Protein AF-W8AKX5-F1 (afdb_monomer_lite)

Radius of gyration: 16.99 Å; chains: 1; bounding box: 32×43×48 Å

Secondary structure (DSSP, 8-state):
-HHHHHHHHHHHHTS-TTSHHHHHHHHHHHHHHHHHTT--HHHHHHHHHHHTTT-HHHHHHHHHHHHHHHHHHTT---SSSS---TTHHHHHHTTS-HHHHHSGGGHHHHHHHHHHHHHHHIIIII-GGGHHHHHTTGGGGG---HHHHHHHHHHHHHHHHHHHTSPPPS---S------

pLDDT: mean 82.58, std 12.38, range [39.91, 95.94]

Foldseek 3Di:
DVVVLVVVLCVQPPDPCLPFVSLQVVLVVVVVVCLVVLNDVVVLLVQLVSQCPSDLSSVQSSQLNLVVLLCVLLVNDDPTSGQDAPLCVVVSLVSHDLVCLQDLLCVVVVVSVVSSVVVNCCCLPPDPVCVVSVVSPCVRNSDDDPVSVVVVVVSVVVSVVSNVPHDDRPDPPPDPRDND

Sequence (180 aa):
MEWRVQLLQKTFNYTDTLSPMHLHLATKRLWTCLKKKDSDVFNILELCNQMVIISETARAISICLMWTILAEITETSSEMYCFRQFTKLLDMLNNIESETLQEEENTKIVYILVRVLSYLINVTLCDTQNEDIIKAGYRMYFKYTPAFLKKVLEWCENFKKTIDSCPKPKQIQADWGLRM

Organism: Ceratitis capitata (NCBI:txid7213)

Structure (mmCIF, N/CA/C/O backbone):
data_AF-W8AKX5-F1
#
_entry.id   AF-W8AKX5-F1
#
loop_
_atom_site.group_PDB
_atom_site.id
_atom_site.type_symbol
_atom_site.label_atom_id
_atom_site.label_alt_id
_atom_site.label_comp_id
_atom_site.label_asym_id
_atom_site.label_entity_id
_atom_site.label_seq_id
_atom_site.pdbx_PDB_ins_code
_atom_site.Cartn_x
_atom_site.Cartn_y
_atom_site.Cartn_z
_atom_site.occupancy
_atom_site.B_iso_or_equiv
_atom_site.auth_seq_id
_atom_site.auth_comp_id
_atom_site.auth_asym_id
_atom_site.auth_atom_id
_atom_site.pdbx_PDB_model_num
ATOM 1 N N . MET A 1 1 ? 16.179 -22.749 1.380 1.00 59.50 1 MET A N 1
ATOM 2 C CA . MET A 1 1 ? 15.376 -21.534 1.106 1.00 59.50 1 MET A CA 1
ATOM 3 C C . MET A 1 1 ? 15.634 -20.960 -0.285 1.00 59.50 1 MET A C 1
ATOM 5 O O . MET A 1 1 ? 14.684 -20.527 -0.919 1.00 59.50 1 MET A O 1
ATOM 9 N N . GLU A 1 2 ? 16.867 -21.021 -0.787 1.00 72.00 2 GLU A N 1
ATOM 10 C CA . GLU A 1 2 ? 17.310 -20.375 -2.034 1.00 72.00 2 GLU A CA 1
ATOM 11 C C . GLU A 1 2 ? 16.530 -20.769 -3.304 1.00 72.00 2 GLU A C 1
ATOM 13 O O . GLU A 1 2 ? 16.112 -19.900 -4.064 1.00 72.00 2 GLU A O 1
ATOM 18 N N . TRP A 1 3 ? 16.214 -22.056 -3.495 1.00 80.06 3 TRP A N 1
ATOM 19 C CA . TRP A 1 3 ? 15.488 -22.515 -4.690 1.00 80.06 3 TRP A CA 1
ATOM 20 C C . TRP A 1 3 ? 14.056 -21.966 -4.796 1.00 80.06 3 TRP A C 1
ATOM 22 O O . TRP A 1 3 ? 13.554 -21.782 -5.901 1.00 80.06 3 TRP A O 1
ATOM 32 N N . ARG A 1 4 ? 13.387 -21.685 -3.665 1.00 76.19 4 ARG A N 1
ATOM 33 C CA . ARG A 1 4 ? 12.022 -21.125 -3.657 1.00 76.19 4 ARG A CA 1
ATOM 34 C C . ARG A 1 4 ? 12.027 -19.680 -4.138 1.00 76.19 4 ARG A C 1
ATOM 36 O O . ARG A 1 4 ? 11.180 -19.303 -4.940 1.00 76.19 4 ARG A O 1
ATOM 43 N N . VAL A 1 5 ? 13.007 -18.903 -3.676 1.00 72.62 5 VAL A N 1
ATOM 44 C CA . VAL A 1 5 ? 13.216 -17.520 -4.115 1.00 72.62 5 VAL A CA 1
ATOM 45 C C . VAL A 1 5 ? 13.567 -17.504 -5.599 1.00 72.62 5 VAL A C 1
ATOM 47 O O . VAL A 1 5 ? 12.892 -16.826 -6.361 1.00 72.62 5 VAL A O 1
ATOM 50 N N . GLN A 1 6 ? 14.522 -18.329 -6.037 1.00 76.94 6 GLN A N 1
ATOM 51 C CA . GLN A 1 6 ? 14.893 -18.431 -7.453 1.00 76.94 6 GLN A CA 1
ATOM 52 C C . GLN A 1 6 ? 13.719 -18.863 -8.345 1.00 76.94 6 GLN A C 1
ATOM 54 O O . GLN A 1 6 ? 13.554 -18.338 -9.446 1.00 76.94 6 GLN A O 1
ATOM 59 N N . LEU A 1 7 ? 12.878 -19.794 -7.882 1.00 77.94 7 LEU A N 1
ATOM 60 C CA . LEU A 1 7 ? 11.673 -20.205 -8.602 1.00 77.94 7 LEU A CA 1
ATOM 61 C C . LEU A 1 7 ? 10.685 -19.040 -8.744 1.00 77.94 7 LEU A C 1
ATOM 63 O O . LEU A 1 7 ? 10.181 -18.813 -9.842 1.00 77.94 7 LEU A O 1
ATOM 67 N N . LEU A 1 8 ? 10.432 -18.286 -7.670 1.00 73.94 8 LEU A N 1
ATOM 68 C CA . LEU A 1 8 ? 9.554 -17.112 -7.705 1.00 73.94 8 LEU A CA 1
ATOM 69 C C . LEU A 1 8 ? 10.113 -16.014 -8.612 1.00 73.94 8 LEU A C 1
ATOM 71 O O . LEU A 1 8 ? 9.378 -15.498 -9.446 1.00 73.94 8 LEU A O 1
ATOM 75 N N . GLN A 1 9 ? 11.408 -15.711 -8.509 1.00 75.19 9 GLN A N 1
ATOM 76 C CA . GLN A 1 9 ? 12.090 -14.754 -9.383 1.00 75.19 9 GLN A CA 1
ATOM 77 C C . GLN A 1 9 ? 11.918 -15.125 -10.851 1.00 75.19 9 GLN A C 1
ATOM 79 O O . GLN A 1 9 ? 11.451 -14.313 -11.644 1.00 75.19 9 GLN A O 1
ATOM 84 N N . LYS A 1 10 ? 12.219 -16.380 -11.210 1.00 78.44 10 LYS A N 1
ATOM 85 C CA . LYS A 1 10 ? 12.006 -16.865 -12.577 1.00 78.44 10 LYS A CA 1
ATOM 86 C C . LYS A 1 10 ? 10.537 -16.764 -12.979 1.00 78.44 10 LYS A C 1
ATOM 88 O O . LYS A 1 10 ? 10.262 -16.298 -14.074 1.00 78.44 10 LYS A O 1
ATOM 93 N N . THR A 1 11 ? 9.613 -17.123 -12.084 1.00 79.56 11 THR A N 1
ATOM 94 C CA . THR A 1 11 ? 8.160 -17.057 -12.325 1.00 79.56 11 THR A CA 1
ATOM 95 C C . THR A 1 11 ? 7.699 -15.643 -12.682 1.00 79.56 11 THR A C 1
ATOM 97 O O . THR A 1 11 ? 7.012 -15.457 -13.682 1.00 79.56 11 THR A O 1
ATOM 100 N N . PHE A 1 12 ? 8.104 -14.644 -11.897 1.00 75.12 12 PHE A N 1
ATOM 101 C CA . PHE A 1 12 ? 7.723 -13.248 -12.112 1.00 75.12 12 PHE A CA 1
ATOM 102 C C . PHE A 1 12 ? 8.434 -12.590 -13.302 1.00 75.12 12 PHE A C 1
ATOM 104 O O . PHE A 1 12 ? 7.893 -11.647 -13.874 1.00 75.12 12 PHE A O 1
ATOM 111 N N . ASN A 1 13 ? 9.594 -13.111 -13.708 1.00 73.81 13 ASN A N 1
ATOM 112 C CA . ASN A 1 13 ? 10.350 -12.613 -14.858 1.00 73.81 13 ASN A CA 1
ATOM 113 C C . ASN A 1 13 ? 9.965 -13.286 -16.193 1.00 73.81 13 ASN A C 1
ATOM 115 O O . ASN A 1 13 ? 10.505 -12.904 -17.228 1.00 73.81 13 ASN A O 1
ATOM 119 N N . TYR A 1 14 ? 9.053 -14.271 -16.217 1.00 68.19 14 TYR A N 1
ATOM 120 C CA . TYR A 1 14 ? 8.624 -14.918 -17.476 1.00 68.19 14 TYR A CA 1
ATOM 121 C C . TYR A 1 14 ? 7.796 -14.012 -18.391 1.00 68.19 14 TYR A C 1
ATOM 123 O O . TYR A 1 14 ? 7.627 -14.324 -19.569 1.00 68.19 14 TYR A O 1
ATOM 131 N N . THR A 1 15 ? 7.252 -12.917 -17.870 1.00 61.62 15 THR A N 1
ATOM 132 C CA . THR A 1 15 ? 6.369 -12.018 -18.615 1.00 61.62 15 THR A CA 1
ATOM 133 C C . THR A 1 15 ? 6.662 -10.577 -18.246 1.00 61.62 15 THR A C 1
ATOM 135 O O . THR A 1 15 ? 6.800 -10.269 -17.066 1.00 61.62 15 THR A O 1
ATOM 138 N N . ASP A 1 16 ? 6.690 -9.693 -19.245 1.00 64.31 16 ASP A N 1
ATOM 139 C CA . ASP A 1 16 ? 6.721 -8.247 -19.025 1.00 64.31 16 ASP A CA 1
ATOM 140 C C . ASP A 1 16 ? 5.356 -7.778 -18.487 1.00 64.31 16 ASP A C 1
ATOM 142 O O . ASP A 1 16 ? 4.391 -7.467 -19.200 1.00 64.31 16 ASP A O 1
ATOM 146 N N . THR A 1 17 ? 5.242 -7.856 -17.168 1.00 64.44 17 THR A N 1
ATOM 147 C CA . THR A 1 17 ? 4.038 -7.567 -16.384 1.00 64.44 17 THR A CA 1
ATOM 148 C C . THR A 1 17 ? 3.972 -6.122 -15.912 1.00 64.44 17 THR A C 1
ATOM 150 O O . THR A 1 17 ? 3.067 -5.781 -15.152 1.00 64.44 17 THR A O 1
ATOM 153 N N . LEU A 1 18 ? 4.866 -5.251 -16.390 1.00 70.31 18 LEU A N 1
ATOM 154 C CA . LEU A 1 18 ? 4.763 -3.815 -16.144 1.00 70.31 18 LEU A CA 1
ATOM 155 C C . LEU A 1 18 ? 3.712 -3.149 -17.044 1.00 70.31 18 LEU A C 1
ATOM 157 O O . LEU A 1 18 ? 3.447 -1.965 -16.881 1.00 70.31 18 LEU A O 1
ATOM 161 N N . SER A 1 19 ? 3.021 -3.866 -17.937 1.00 81.69 19 SER A N 1
ATOM 162 C CA . SER A 1 19 ? 1.805 -3.317 -18.556 1.00 81.69 19 SER A CA 1
ATOM 163 C C . SER A 1 19 ? 0.670 -3.199 -17.511 1.00 81.69 19 SER A C 1
ATOM 165 O O . SER A 1 19 ? 0.465 -4.136 -16.730 1.00 81.69 19 SER A O 1
ATOM 167 N N . PRO A 1 20 ? -0.123 -2.105 -17.491 1.00 81.25 20 PRO A N 1
ATOM 168 C CA . PRO A 1 20 ? -1.165 -1.907 -16.477 1.00 81.25 20 PRO A CA 1
ATOM 169 C C . PRO A 1 20 ? -2.196 -3.040 -16.409 1.00 81.25 20 PRO A C 1
ATOM 171 O O . PRO A 1 20 ? -2.642 -3.420 -15.327 1.00 81.25 20 PRO A O 1
ATOM 174 N N . MET A 1 21 ? -2.557 -3.613 -17.561 1.00 84.12 21 MET A N 1
ATOM 175 C CA . MET A 1 21 ? -3.529 -4.705 -17.629 1.00 84.12 21 MET A CA 1
ATOM 176 C C . MET A 1 21 ? -2.939 -6.029 -17.131 1.00 84.12 21 MET A C 1
ATOM 178 O O . MET A 1 21 ? -3.620 -6.783 -16.436 1.00 84.12 21 MET A O 1
ATOM 182 N N . HIS A 1 22 ? -1.669 -6.312 -17.434 1.00 85.06 22 HIS A N 1
ATOM 183 C CA . HIS A 1 22 ? -0.996 -7.496 -16.897 1.00 85.06 22 HIS A CA 1
ATOM 184 C C . HIS A 1 22 ? -0.859 -7.407 -15.378 1.00 85.06 22 HIS A C 1
ATOM 186 O O . HIS A 1 22 ? -1.163 -8.377 -14.684 1.00 85.06 22 HIS A O 1
ATOM 192 N N . LEU A 1 23 ? -0.495 -6.230 -14.864 1.00 86.69 23 LEU A N 1
ATOM 193 C CA . LEU A 1 23 ? -0.404 -5.981 -13.432 1.00 86.69 23 LEU A CA 1
ATOM 194 C C . LEU A 1 23 ? -1.762 -6.135 -12.739 1.00 86.69 23 LEU A C 1
ATOM 196 O O . LEU A 1 23 ? -1.854 -6.822 -11.719 1.00 86.69 23 LEU A O 1
ATOM 200 N N . HIS A 1 24 ? -2.824 -5.581 -13.334 1.00 89.12 24 HIS A N 1
ATOM 201 C CA . HIS A 1 24 ? -4.197 -5.769 -12.869 1.00 89.12 24 HIS A CA 1
ATOM 202 C C . HIS A 1 24 ? -4.569 -7.250 -12.778 1.00 89.12 24 HIS A C 1
ATOM 204 O O . HIS A 1 24 ? -5.013 -7.715 -11.730 1.00 89.12 24 HIS A O 1
ATOM 210 N N . LEU A 1 25 ? -4.380 -8.009 -13.861 1.00 88.50 25 LEU A N 1
ATOM 211 C CA . LEU A 1 25 ? -4.756 -9.421 -13.914 1.00 88.50 25 LEU A CA 1
ATOM 212 C C . LEU A 1 25 ? -3.944 -10.270 -12.933 1.00 88.50 25 LEU A C 1
ATOM 214 O O . LEU A 1 25 ? -4.519 -11.125 -12.256 1.00 88.50 25 LEU A O 1
ATOM 218 N N . ALA A 1 26 ? -2.634 -10.036 -12.835 1.00 88.38 26 ALA A N 1
ATOM 219 C CA . ALA A 1 26 ? -1.758 -10.748 -11.910 1.00 88.38 26 ALA A CA 1
ATOM 220 C C . ALA A 1 26 ? -2.157 -10.477 -10.454 1.00 88.38 26 ALA A C 1
ATOM 222 O O . ALA A 1 26 ? -2.378 -11.418 -9.688 1.00 88.38 26 ALA A O 1
ATOM 223 N N . THR A 1 27 ? -2.340 -9.203 -10.102 1.00 91.19 27 THR A N 1
ATOM 224 C CA . THR A 1 27 ? -2.724 -8.785 -8.750 1.00 91.19 27 THR A CA 1
ATOM 225 C C . THR A 1 27 ? -4.117 -9.297 -8.395 1.00 91.19 27 THR A C 1
ATOM 227 O O . THR A 1 27 ? -4.288 -9.904 -7.343 1.00 91.19 27 THR A O 1
ATOM 230 N N . LYS A 1 28 ? -5.100 -9.157 -9.296 1.00 91.44 28 LYS A N 1
ATOM 231 C CA . LYS A 1 28 ? -6.469 -9.658 -9.101 1.00 91.44 28 LYS A CA 1
ATOM 232 C C . LYS A 1 28 ? -6.499 -11.165 -8.867 1.00 91.44 28 LYS A C 1
ATOM 234 O O . LYS A 1 28 ? -7.178 -11.630 -7.954 1.00 91.44 28 LYS A O 1
ATOM 239 N N . ARG A 1 29 ? -5.778 -11.942 -9.684 1.00 89.75 29 ARG A N 1
ATOM 240 C CA . ARG A 1 29 ? -5.710 -13.407 -9.543 1.00 89.75 29 ARG A CA 1
ATOM 241 C C . ARG A 1 29 ? -5.071 -13.802 -8.220 1.00 89.75 29 ARG A C 1
ATOM 243 O O . ARG A 1 29 ? -5.619 -14.654 -7.527 1.00 89.75 29 ARG A O 1
ATOM 250 N N . LEU A 1 30 ? -3.954 -13.171 -7.859 1.00 90.00 30 LEU A N 1
ATOM 251 C CA . LEU A 1 30 ? -3.279 -13.439 -6.594 1.00 90.00 30 LEU A CA 1
ATOM 252 C C . LEU A 1 30 ? -4.1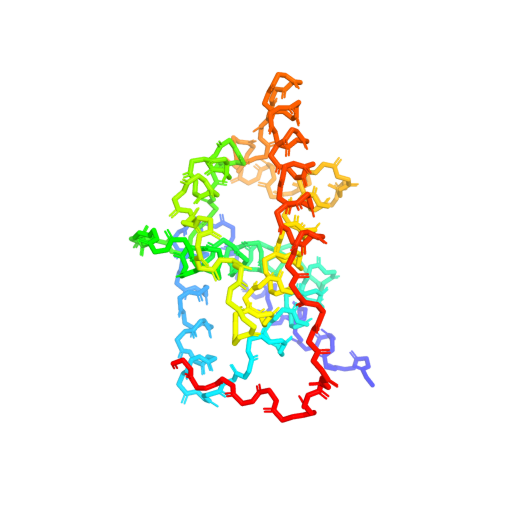82 -13.089 -5.406 1.00 90.00 30 LEU A C 1
ATOM 254 O O . LEU A 1 30 ? -4.394 -13.938 -4.546 1.00 90.00 30 LEU A O 1
ATOM 258 N N . TRP A 1 31 ? -4.796 -11.904 -5.415 1.00 91.69 31 TRP A N 1
ATOM 259 C CA . TRP A 1 31 ? -5.744 -11.467 -4.392 1.00 91.69 31 TRP A CA 1
ATOM 260 C C . TRP A 1 31 ? -6.912 -12.440 -4.218 1.00 91.69 31 TRP A C 1
ATOM 262 O O . TRP A 1 31 ? -7.176 -12.915 -3.116 1.00 91.69 31 TRP A O 1
ATOM 272 N N . THR A 1 32 ? -7.560 -12.808 -5.325 1.00 89.50 32 THR A N 1
ATOM 273 C CA . THR A 1 32 ? -8.699 -13.738 -5.326 1.00 89.50 32 THR A CA 1
ATOM 274 C C . THR A 1 32 ? -8.301 -15.105 -4.762 1.00 89.50 32 THR A C 1
ATOM 276 O O . THR A 1 32 ? -9.044 -15.700 -3.984 1.00 89.50 32 THR A O 1
ATOM 279 N N . CYS A 1 33 ? -7.117 -15.610 -5.121 1.00 86.94 33 CYS A N 1
ATOM 280 C CA . CYS A 1 33 ? -6.602 -16.875 -4.602 1.00 86.94 33 CYS A CA 1
ATOM 281 C C . CYS A 1 33 ? -6.281 -16.816 -3.104 1.00 86.94 33 CYS A C 1
ATOM 283 O O . CYS A 1 33 ? -6.534 -17.795 -2.403 1.00 86.94 33 CYS A O 1
ATOM 285 N N . LEU A 1 34 ? -5.723 -15.703 -2.623 1.00 87.00 34 LEU A N 1
ATOM 286 C CA . LEU A 1 34 ? -5.414 -15.503 -1.206 1.00 87.00 34 LEU A CA 1
ATOM 287 C C . LEU A 1 34 ? -6.698 -15.435 -0.371 1.00 87.00 34 LEU A C 1
ATOM 289 O O . LEU A 1 34 ? -6.805 -16.156 0.621 1.00 87.00 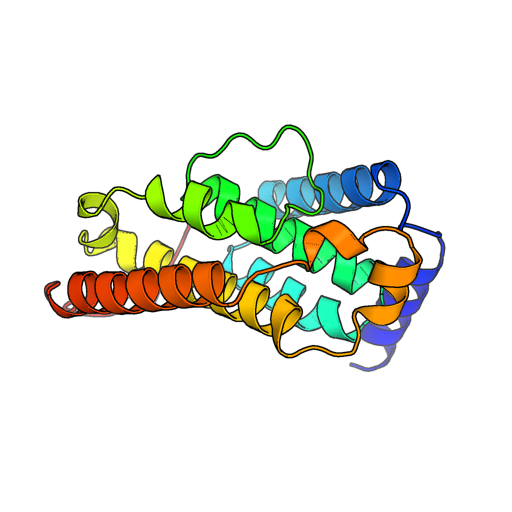34 LEU A O 1
ATOM 293 N N . LYS A 1 35 ? -7.699 -14.672 -0.834 1.00 82.00 35 LYS A N 1
ATOM 294 C CA . LYS A 1 35 ? -9.034 -14.593 -0.218 1.00 82.00 35 LYS A CA 1
ATOM 295 C C . LYS A 1 35 ? -9.732 -15.949 -0.176 1.00 82.00 35 LYS A C 1
ATOM 297 O O . LYS A 1 35 ? -10.155 -16.380 0.883 1.00 82.00 35 LYS A O 1
ATOM 302 N N . LYS A 1 36 ? -9.767 -16.686 -1.293 1.00 80.69 36 LYS A N 1
ATOM 303 C CA . LYS A 1 36 ? -10.412 -18.014 -1.361 1.00 80.69 36 LYS A CA 1
ATOM 304 C C . LYS A 1 36 ? -9.813 -19.043 -0.391 1.00 80.69 36 LYS A C 1
ATOM 306 O O . LYS A 1 36 ? -10.466 -20.027 -0.063 1.00 80.69 36 LYS A O 1
ATOM 311 N N . LYS A 1 37 ? -8.550 -18.872 -0.002 1.00 76.88 37 LYS A N 1
ATOM 312 C CA . LYS A 1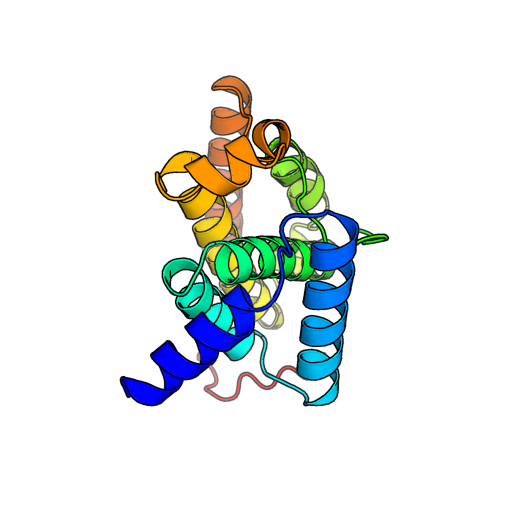 37 ? -7.854 -19.772 0.923 1.00 76.88 37 LYS A CA 1
ATOM 313 C C . LYS A 1 37 ? -8.003 -19.362 2.390 1.00 76.88 37 LYS A C 1
ATOM 315 O O . LYS A 1 37 ? -7.282 -19.924 3.209 1.00 76.88 37 LYS A O 1
ATOM 320 N N . ASP A 1 38 ? -8.852 -18.379 2.699 1.00 72.88 38 ASP A N 1
ATOM 321 C CA . ASP A 1 38 ? -8.955 -17.754 4.022 1.00 72.88 38 ASP A CA 1
ATOM 322 C C . ASP A 1 38 ? -7.569 -17.366 4.565 1.00 72.88 38 ASP A C 1
ATOM 324 O O . ASP A 1 38 ? -7.239 -17.582 5.732 1.00 72.88 38 ASP A O 1
ATOM 328 N N . SER A 1 39 ? -6.698 -16.858 3.681 1.00 77.94 39 SER A N 1
ATOM 329 C CA . SER A 1 39 ? -5.341 -16.489 4.079 1.00 77.94 39 SER A CA 1
ATOM 330 C C . SER A 1 39 ? -5.412 -15.292 5.015 1.00 77.94 39 SER A C 1
ATOM 332 O O . SER A 1 39 ? -5.896 -14.233 4.617 1.00 77.94 39 SER A O 1
ATOM 334 N N . ASP A 1 40 ? -4.882 -15.443 6.231 1.00 83.94 40 ASP A N 1
ATOM 335 C CA . ASP A 1 40 ? -4.782 -14.328 7.170 1.00 83.94 40 ASP A CA 1
ATOM 336 C C . ASP A 1 40 ? -4.040 -13.154 6.516 1.00 83.94 40 ASP A C 1
ATOM 338 O O . ASP A 1 40 ? -2.987 -13.321 5.893 1.00 83.94 40 ASP A O 1
ATOM 342 N N . VAL A 1 41 ? -4.588 -11.952 6.662 1.00 85.25 41 VAL A N 1
ATOM 343 C CA . VAL A 1 41 ? -4.053 -10.727 6.062 1.00 85.25 41 VAL A CA 1
ATOM 344 C C . VAL A 1 41 ? -2.616 -10.459 6.504 1.00 85.25 41 VAL A C 1
ATOM 346 O O . VAL A 1 41 ? -1.830 -9.934 5.721 1.00 85.25 41 VAL A O 1
ATOM 349 N N . PHE A 1 42 ? -2.214 -10.906 7.699 1.00 86.31 42 PHE A N 1
ATOM 350 C CA . PHE A 1 42 ? -0.818 -10.846 8.137 1.00 86.31 42 PHE A CA 1
ATOM 351 C C . PHE A 1 42 ? 0.121 -11.679 7.263 1.00 86.31 42 PHE A C 1
ATOM 353 O O . PHE A 1 42 ? 1.216 -11.219 6.941 1.00 86.31 42 PHE A O 1
ATOM 360 N N . ASN A 1 43 ? -0.321 -12.852 6.802 1.00 87.25 43 ASN A N 1
ATOM 361 C CA . ASN A 1 43 ? 0.445 -13.657 5.852 1.00 87.25 43 ASN A CA 1
ATOM 362 C C . ASN A 1 43 ? 0.544 -12.960 4.491 1.00 87.25 43 ASN A C 1
ATOM 364 O O . ASN A 1 43 ? 1.575 -13.054 3.830 1.00 87.25 43 ASN A O 1
ATOM 368 N N . ILE A 1 44 ? -0.499 -12.233 4.077 1.00 90.31 44 ILE A N 1
ATOM 369 C CA . ILE A 1 44 ? -0.472 -11.444 2.838 1.00 90.31 44 ILE A CA 1
ATOM 370 C C . ILE A 1 44 ? 0.504 -10.268 2.968 1.00 90.31 44 ILE A C 1
ATOM 372 O O . ILE A 1 44 ? 1.305 -10.036 2.065 1.00 90.31 44 ILE A O 1
ATOM 376 N N . LEU A 1 45 ? 0.487 -9.556 4.097 1.00 91.06 45 LEU A N 1
ATOM 377 C CA . LEU A 1 45 ? 1.435 -8.474 4.377 1.00 91.06 45 LEU A CA 1
ATOM 378 C C . LEU A 1 45 ? 2.883 -8.978 4.364 1.00 91.06 45 LEU A C 1
ATOM 380 O O . LEU A 1 45 ? 3.758 -8.327 3.793 1.00 91.06 45 LEU A O 1
ATOM 384 N N . GLU A 1 46 ? 3.133 -10.143 4.960 1.00 89.75 46 GLU A N 1
ATOM 385 C CA . GLU A 1 46 ? 4.454 -10.769 4.956 1.00 89.75 46 GLU A CA 1
ATOM 386 C C . GLU A 1 46 ? 4.874 -11.212 3.549 1.00 89.75 46 GLU A C 1
ATOM 388 O O . GLU A 1 46 ? 6.002 -10.962 3.126 1.00 89.75 46 GLU A O 1
ATOM 393 N N . LEU A 1 47 ? 3.949 -11.775 2.768 1.00 89.12 47 LEU A N 1
ATOM 394 C CA . LEU A 1 47 ? 4.190 -12.092 1.363 1.00 89.12 47 LEU A CA 1
ATOM 395 C C . LEU A 1 47 ? 4.581 -10.838 0.565 1.00 89.12 47 LEU A C 1
ATOM 397 O O . LEU A 1 47 ? 5.557 -10.876 -0.180 1.00 89.12 47 LEU A O 1
ATOM 401 N N . CYS A 1 48 ? 3.878 -9.715 0.739 1.00 91.50 48 CYS A N 1
ATOM 402 C CA . CYS A 1 48 ? 4.204 -8.453 0.069 1.00 91.50 48 CYS A CA 1
ATOM 403 C C . CYS A 1 48 ? 5.597 -7.921 0.446 1.00 91.50 48 CYS A C 1
ATOM 405 O O . CYS A 1 48 ? 6.316 -7.411 -0.418 1.00 91.50 48 CYS A O 1
ATOM 407 N N . ASN A 1 49 ? 5.992 -8.061 1.716 1.00 88.19 49 ASN A N 1
ATOM 408 C CA . ASN A 1 49 ? 7.336 -7.718 2.187 1.00 88.19 49 ASN A CA 1
ATOM 409 C C . ASN A 1 49 ? 8.416 -8.585 1.534 1.00 88.19 49 ASN A C 1
ATOM 411 O O . ASN A 1 49 ? 9.492 -8.090 1.224 1.00 88.19 49 ASN A O 1
ATOM 415 N N . GLN A 1 50 ? 8.141 -9.865 1.294 1.00 86.31 50 GLN A N 1
ATOM 416 C CA . GLN A 1 50 ? 9.086 -10.745 0.607 1.00 86.31 50 GLN A CA 1
ATOM 417 C C . GLN A 1 50 ? 9.122 -10.463 -0.898 1.00 86.31 50 GLN A C 1
ATOM 419 O O . GLN A 1 50 ? 10.190 -10.450 -1.501 1.00 86.31 50 GLN A O 1
ATOM 424 N N . MET A 1 51 ? 7.971 -10.185 -1.512 1.00 87.06 51 MET A N 1
ATOM 425 C CA . MET A 1 51 ? 7.855 -9.902 -2.944 1.00 87.06 51 MET A CA 1
ATOM 426 C C . MET A 1 51 ? 8.622 -8.651 -3.379 1.00 87.06 51 MET A C 1
ATOM 428 O O . MET A 1 51 ? 9.182 -8.654 -4.475 1.00 87.06 51 MET A O 1
ATOM 432 N N . VAL A 1 52 ? 8.713 -7.623 -2.526 1.00 85.69 52 VAL A N 1
ATOM 433 C CA . VAL A 1 52 ? 9.353 -6.341 -2.879 1.00 85.69 52 VAL A CA 1
ATOM 434 C C . VAL A 1 52 ? 10.822 -6.485 -3.301 1.00 85.69 52 VAL A C 1
ATOM 436 O O . VAL A 1 52 ? 11.288 -5.744 -4.162 1.00 85.69 52 VAL A O 1
ATOM 439 N N . ILE A 1 53 ? 11.540 -7.468 -2.745 1.00 82.38 53 ILE A N 1
ATOM 440 C CA . ILE A 1 53 ? 12.969 -7.704 -3.015 1.00 82.38 53 ILE A CA 1
ATOM 441 C C . ILE A 1 53 ? 13.227 -8.808 -4.052 1.00 82.38 53 ILE A C 1
ATOM 443 O O . ILE A 1 53 ? 14.372 -9.050 -4.422 1.00 82.38 53 ILE A O 1
ATOM 447 N N . ILE A 1 54 ? 12.186 -9.520 -4.496 1.00 82.31 54 ILE A N 1
ATOM 448 C CA . ILE A 1 54 ? 12.327 -10.686 -5.381 1.00 82.31 54 ILE A CA 1
ATOM 449 C C . ILE A 1 54 ? 12.564 -10.238 -6.826 1.00 82.31 54 ILE A C 1
ATOM 451 O O . ILE A 1 54 ? 13.506 -10.704 -7.461 1.00 82.31 54 ILE A O 1
ATOM 455 N N . SER A 1 55 ? 11.707 -9.365 -7.355 1.00 83.88 55 SER A N 1
ATOM 456 C CA . SER A 1 55 ? 11.778 -8.844 -8.729 1.00 83.88 55 SER A CA 1
ATOM 457 C C . SER A 1 55 ? 10.955 -7.561 -8.856 1.00 83.88 55 SER A C 1
ATOM 459 O O . SER A 1 55 ? 10.076 -7.312 -8.031 1.00 83.88 55 SER A O 1
ATOM 461 N N . GLU A 1 56 ? 11.172 -6.791 -9.920 1.00 84.69 56 GLU A N 1
ATOM 462 C CA . GLU A 1 56 ? 10.391 -5.583 -10.234 1.00 84.69 56 GLU A CA 1
ATOM 463 C C . GLU A 1 56 ? 8.895 -5.877 -10.393 1.00 84.69 56 GLU A C 1
ATOM 465 O O . GLU A 1 56 ? 8.051 -5.174 -9.841 1.00 84.69 56 GLU A O 1
ATOM 470 N N . THR A 1 57 ? 8.556 -6.962 -11.090 1.00 86.19 57 THR A N 1
ATOM 471 C CA . THR A 1 57 ? 7.176 -7.438 -11.222 1.00 86.19 57 THR A CA 1
ATOM 472 C C . THR A 1 57 ? 6.564 -7.763 -9.865 1.00 86.19 57 THR A C 1
ATOM 474 O O . THR A 1 57 ? 5.448 -7.336 -9.565 1.00 86.19 57 THR A O 1
ATOM 477 N N . ALA A 1 58 ? 7.277 -8.532 -9.037 1.00 88.19 58 ALA A N 1
ATOM 478 C CA . ALA A 1 58 ? 6.787 -8.913 -7.717 1.00 88.19 58 ALA A CA 1
ATOM 479 C C . ALA A 1 58 ? 6.569 -7.674 -6.838 1.00 88.19 58 ALA A C 1
ATOM 481 O O . ALA A 1 58 ? 5.539 -7.572 -6.177 1.00 88.19 58 ALA A O 1
ATOM 482 N N . ARG A 1 59 ? 7.482 -6.704 -6.914 1.00 89.75 59 ARG A N 1
ATOM 483 C CA . ARG A 1 59 ? 7.381 -5.390 -6.277 1.00 89.75 59 ARG A CA 1
ATOM 484 C C . ARG A 1 59 ? 6.172 -4.590 -6.760 1.00 89.75 59 ARG A C 1
ATOM 486 O O . ARG A 1 59 ? 5.431 -4.044 -5.947 1.00 89.75 59 ARG A O 1
ATOM 493 N N . ALA A 1 60 ? 5.925 -4.529 -8.066 1.00 90.31 60 ALA A N 1
ATOM 494 C CA . ALA A 1 60 ? 4.748 -3.850 -8.603 1.00 90.31 60 ALA A CA 1
ATOM 495 C C . ALA A 1 60 ? 3.448 -4.498 -8.094 1.00 90.31 60 ALA A C 1
ATOM 497 O O . ALA A 1 60 ? 2.533 -3.798 -7.654 1.00 90.31 60 ALA A O 1
ATOM 498 N N . ILE A 1 61 ? 3.383 -5.835 -8.092 1.00 91.50 61 ILE A N 1
ATOM 499 C CA . ILE A 1 61 ? 2.229 -6.588 -7.582 1.00 91.50 61 ILE A CA 1
ATOM 500 C C . ILE A 1 61 ? 2.046 -6.340 -6.083 1.00 91.50 61 ILE A C 1
ATOM 502 O O . ILE A 1 61 ? 0.927 -6.087 -5.648 1.00 91.50 61 ILE A O 1
ATOM 506 N N . SER A 1 62 ? 3.116 -6.365 -5.286 1.00 93.25 62 SER A N 1
ATOM 507 C CA . SER A 1 62 ? 3.023 -6.137 -3.842 1.00 93.25 62 SER A CA 1
ATOM 508 C C . SER A 1 62 ? 2.566 -4.718 -3.505 1.00 93.25 62 SER A C 1
ATOM 510 O O . SER A 1 62 ? 1.742 -4.552 -2.609 1.00 93.25 62 SER A O 1
ATOM 512 N N . ILE A 1 63 ? 2.995 -3.700 -4.260 1.00 93.31 63 ILE A N 1
ATOM 513 C CA . ILE A 1 63 ? 2.466 -2.332 -4.126 1.00 93.31 63 ILE A CA 1
ATOM 514 C C . ILE A 1 63 ? 0.959 -2.306 -4.427 1.00 93.31 63 ILE A C 1
ATOM 516 O O . ILE A 1 63 ? 0.187 -1.732 -3.659 1.00 93.31 63 ILE A O 1
ATOM 520 N N . CYS A 1 64 ? 0.515 -2.961 -5.504 1.00 93.25 64 CYS A N 1
ATOM 521 C CA . CYS A 1 64 ? -0.908 -3.031 -5.854 1.00 93.25 64 CYS A CA 1
ATOM 522 C C . CYS A 1 64 ? -1.735 -3.796 -4.806 1.00 93.25 64 CYS A C 1
ATOM 524 O O . CYS A 1 64 ? -2.858 -3.395 -4.496 1.00 93.25 64 CYS A O 1
ATOM 526 N N . LEU A 1 65 ? -1.184 -4.861 -4.215 1.00 94.19 65 LEU A N 1
ATOM 527 C CA . LEU A 1 65 ? -1.810 -5.585 -3.105 1.00 94.19 65 LEU A CA 1
ATOM 528 C C . LEU A 1 65 ? -1.944 -4.703 -1.860 1.00 94.19 65 LEU A C 1
ATOM 530 O O . LEU A 1 65 ? -3.003 -4.697 -1.245 1.00 94.19 65 LEU A O 1
ATOM 534 N N . MET A 1 66 ? -0.927 -3.913 -1.511 1.00 94.94 66 MET A N 1
ATOM 535 C CA . MET A 1 66 ? -1.007 -2.993 -0.369 1.00 94.94 66 MET A CA 1
ATOM 536 C C . MET A 1 66 ? -2.077 -1.918 -0.568 1.00 94.94 66 MET A C 1
ATOM 538 O O . MET A 1 66 ? -2.854 -1.650 0.345 1.00 94.94 66 MET A O 1
ATOM 542 N N . TRP A 1 67 ? -2.189 -1.363 -1.778 1.00 94.44 67 TRP A N 1
ATOM 543 C CA . TRP A 1 67 ? -3.296 -0.468 -2.129 1.00 94.44 67 TRP A CA 1
ATOM 544 C C . TRP A 1 67 ? -4.662 -1.152 -2.072 1.00 94.44 67 TRP A C 1
ATOM 546 O O . TRP A 1 67 ? -5.646 -0.513 -1.718 1.00 94.44 67 TRP A O 1
ATOM 556 N N . THR A 1 68 ? -4.726 -2.438 -2.413 1.00 93.50 68 THR A N 1
ATOM 557 C CA . THR A 1 68 ? -5.958 -3.234 -2.335 1.00 93.50 68 THR A CA 1
ATOM 558 C C . THR A 1 68 ? -6.381 -3.453 -0.886 1.00 93.50 68 THR A C 1
ATOM 560 O O . THR A 1 68 ? -7.542 -3.236 -0.564 1.00 93.50 68 THR A O 1
ATOM 563 N N . ILE A 1 69 ? -5.444 -3.821 -0.007 1.00 92.94 69 ILE A N 1
ATOM 564 C CA . ILE A 1 69 ? -5.710 -3.975 1.430 1.00 92.94 69 ILE A CA 1
ATOM 565 C C . ILE A 1 69 ? -6.177 -2.643 2.018 1.00 92.94 69 ILE A C 1
ATOM 567 O O . ILE A 1 69 ? -7.166 -2.612 2.741 1.00 92.94 69 ILE A O 1
ATOM 571 N N . LEU A 1 70 ? -5.506 -1.536 1.673 1.00 93.25 70 LEU A N 1
ATOM 572 C CA . LEU A 1 70 ? -5.939 -0.212 2.113 1.00 93.25 70 LEU A CA 1
ATOM 573 C C . LEU A 1 70 ? -7.363 0.089 1.640 1.00 93.25 70 LEU A C 1
ATOM 575 O O . LEU A 1 70 ? -8.167 0.551 2.432 1.00 93.25 70 LEU A O 1
ATOM 579 N N . ALA A 1 71 ? -7.676 -0.200 0.376 1.00 91.88 71 ALA A N 1
ATOM 580 C CA . ALA A 1 71 ? -8.998 0.038 -0.190 1.00 91.88 71 ALA A CA 1
ATOM 581 C C . ALA A 1 71 ? -10.105 -0.755 0.517 1.00 91.88 71 ALA A C 1
ATOM 583 O O . ALA A 1 71 ? -11.196 -0.223 0.677 1.00 91.88 71 ALA A O 1
ATOM 584 N N . GLU A 1 72 ? -9.835 -1.983 0.969 1.00 89.38 72 GLU A N 1
ATOM 585 C CA . GLU A 1 72 ? -10.795 -2.733 1.788 1.00 89.38 72 GLU A CA 1
ATOM 586 C C . GLU A 1 72 ? -10.991 -2.110 3.172 1.00 89.38 72 GLU A C 1
ATOM 588 O O . GLU A 1 72 ? -12.124 -2.001 3.620 1.00 89.38 72 GLU A O 1
ATOM 593 N N . ILE A 1 73 ? -9.915 -1.657 3.825 1.00 89.00 73 ILE A N 1
ATOM 594 C CA . ILE A 1 73 ? -9.998 -1.006 5.146 1.00 89.00 73 ILE A CA 1
ATOM 595 C C . ILE A 1 73 ? -10.747 0.326 5.064 1.00 89.00 73 ILE A C 1
ATOM 597 O O . ILE A 1 73 ? -11.487 0.675 5.973 1.00 89.00 73 ILE A O 1
ATOM 601 N N . THR A 1 74 ? -10.534 1.086 3.991 1.00 89.56 74 THR A N 1
ATOM 602 C CA . THR A 1 74 ? -11.120 2.419 3.800 1.00 89.56 74 THR A CA 1
ATOM 603 C C . THR A 1 74 ? -12.420 2.385 2.998 1.00 89.56 74 THR A C 1
ATOM 605 O O . THR A 1 74 ? -12.810 3.416 2.445 1.00 89.56 74 THR A O 1
ATOM 608 N N . GLU A 1 75 ? -13.009 1.196 2.822 1.00 86.44 75 GLU A N 1
ATOM 609 C CA . GLU A 1 75 ? -14.228 0.931 2.040 1.00 86.44 75 GLU A CA 1
ATOM 610 C C . GLU A 1 75 ? -14.259 1.642 0.674 1.00 86.44 75 GLU A C 1
ATOM 612 O O . GLU A 1 75 ? -15.285 2.082 0.155 1.00 86.44 75 GLU A O 1
ATOM 617 N N . THR A 1 76 ? -13.088 1.791 0.062 1.00 86.00 76 THR A N 1
ATOM 618 C CA . THR A 1 76 ? -12.916 2.543 -1.174 1.00 86.00 76 THR A CA 1
ATOM 619 C C . THR A 1 76 ? -13.012 1.586 -2.348 1.00 86.00 76 THR A C 1
ATOM 621 O O . THR A 1 76 ? -12.230 0.640 -2.453 1.00 86.00 76 THR A O 1
ATOM 624 N N . SER A 1 77 ? -13.931 1.839 -3.281 1.00 77.06 77 SER A N 1
ATOM 625 C CA . SER A 1 77 ? -14.094 0.959 -4.437 1.00 77.06 77 SER A CA 1
ATOM 626 C C . SER A 1 77 ? -12.787 0.820 -5.234 1.00 77.06 77 SER A C 1
ATOM 628 O O . SER A 1 77 ? -12.015 1.764 -5.465 1.00 77.06 77 SER A O 1
ATOM 630 N N . SER A 1 78 ? -12.503 -0.417 -5.637 1.00 69.44 78 SER A N 1
ATOM 631 C CA . SER A 1 78 ? -11.346 -0.747 -6.459 1.00 69.44 78 SER A CA 1
ATOM 632 C C . SER A 1 78 ? -11.809 -1.388 -7.755 1.00 69.44 78 SER A C 1
ATOM 634 O O . SER A 1 78 ? -11.982 -2.599 -7.845 1.00 69.44 78 SER A O 1
ATOM 636 N N . GLU A 1 79 ? -12.015 -0.558 -8.776 1.00 69.88 79 GLU A N 1
ATOM 637 C CA . GLU A 1 79 ? -12.341 -1.030 -10.128 1.00 69.88 79 GLU A CA 1
ATOM 638 C C . GLU A 1 79 ? -11.152 -1.768 -10.762 1.00 69.88 79 GLU A C 1
ATOM 640 O O . GLU A 1 79 ? -11.321 -2.702 -11.550 1.00 69.88 79 GLU A O 1
ATOM 645 N N . MET A 1 80 ? -9.929 -1.391 -10.373 1.00 82.38 80 MET A N 1
ATOM 646 C CA . MET A 1 80 ? -8.699 -2.021 -10.830 1.00 82.38 80 MET A CA 1
ATOM 647 C C . MET A 1 80 ? -7.685 -2.237 -9.704 1.00 82.38 80 MET A C 1
ATOM 649 O O . MET A 1 80 ? -7.365 -1.334 -8.938 1.00 82.38 80 MET A O 1
ATOM 653 N N . TYR A 1 81 ? -7.098 -3.436 -9.687 1.00 84.62 81 TYR A N 1
ATOM 654 C CA . TYR A 1 81 ? -5.925 -3.793 -8.888 1.00 84.62 81 TYR A CA 1
ATOM 655 C C . TYR A 1 81 ? -4.639 -3.214 -9.499 1.00 84.62 81 TYR A C 1
ATOM 657 O O . TYR A 1 81 ? -3.840 -3.940 -10.086 1.00 84.62 81 TYR A O 1
ATOM 665 N N . CYS A 1 82 ? -4.467 -1.899 -9.435 1.00 83.62 82 CYS A N 1
ATOM 666 C CA . CYS A 1 82 ? -3.337 -1.198 -10.041 1.00 83.62 82 CYS A CA 1
ATOM 667 C C . CYS A 1 82 ? -2.685 -0.208 -9.069 1.00 83.62 82 CYS A C 1
ATOM 669 O O . CYS A 1 82 ? -3.136 -0.021 -7.935 1.00 83.62 82 CYS A O 1
ATOM 671 N N . PHE A 1 83 ? -1.610 0.436 -9.527 1.00 85.06 83 PHE A N 1
ATOM 672 C CA . PHE A 1 83 ? -1.025 1.556 -8.809 1.00 85.06 83 PHE A CA 1
ATOM 673 C C . PHE A 1 83 ? -2.065 2.660 -8.595 1.00 85.06 83 PHE A C 1
ATOM 675 O O . PHE A 1 83 ? -2.844 2.995 -9.489 1.00 85.06 83 PHE A O 1
ATOM 682 N N . ARG A 1 84 ? -2.023 3.277 -7.416 1.00 89.62 84 ARG A N 1
ATOM 683 C CA . ARG A 1 84 ? -2.754 4.508 -7.107 1.00 89.62 84 ARG A CA 1
ATOM 684 C C . ARG A 1 84 ? -1.750 5.623 -6.880 1.00 89.62 84 ARG A C 1
ATOM 686 O O . ARG A 1 84 ? -0.626 5.374 -6.448 1.00 89.62 84 ARG A O 1
ATOM 693 N N . GLN A 1 85 ? -2.118 6.844 -7.264 1.00 91.19 85 GLN A N 1
ATOM 694 C CA . GLN A 1 85 ? -1.247 7.990 -7.015 1.00 91.19 85 GLN A CA 1
ATOM 695 C C . GLN A 1 85 ? -1.039 8.113 -5.514 1.00 91.19 85 GLN A C 1
ATOM 697 O O . GLN A 1 85 ? -2.012 8.054 -4.769 1.00 91.19 85 GLN A O 1
ATOM 702 N N . PHE A 1 86 ? 0.197 8.312 -5.064 1.00 92.06 86 PHE A N 1
ATOM 703 C CA . PHE A 1 86 ? 0.473 8.429 -3.635 1.00 92.06 86 PHE A CA 1
ATOM 704 C C . PHE A 1 86 ? -0.325 9.565 -2.979 1.00 92.06 86 PHE A C 1
ATOM 706 O O . PHE A 1 86 ? -0.751 9.448 -1.836 1.00 92.06 86 PHE A O 1
ATOM 713 N N . THR A 1 87 ? -0.651 10.614 -3.738 1.00 91.06 87 THR A N 1
ATOM 714 C CA . THR A 1 87 ? -1.547 11.699 -3.314 1.00 91.06 87 THR A CA 1
ATOM 715 C C . THR A 1 87 ? -2.956 11.240 -2.923 1.00 91.06 87 THR A C 1
ATOM 717 O O . THR A 1 87 ? -3.606 11.921 -2.135 1.00 91.06 87 THR A O 1
ATOM 720 N N . LYS A 1 88 ? -3.421 10.080 -3.410 1.00 91.69 88 LYS A N 1
ATOM 721 C CA . LYS A 1 88 ? -4.705 9.467 -3.030 1.00 91.69 88 LYS A CA 1
ATOM 722 C C . LYS A 1 88 ? -4.700 8.826 -1.651 1.00 91.69 88 LYS A C 1
ATOM 724 O O . LYS A 1 88 ? -5.771 8.500 -1.151 1.00 91.69 88 LYS A O 1
ATOM 729 N N . LEU A 1 89 ? -3.531 8.674 -1.029 1.00 93.88 89 LEU A N 1
ATOM 730 C CA . LEU A 1 89 ? -3.422 8.085 0.299 1.00 93.88 89 LEU A CA 1
ATOM 731 C C . LEU A 1 89 ? -4.284 8.839 1.317 1.00 93.88 89 LEU A C 1
ATOM 733 O O . LEU A 1 89 ? -5.072 8.218 2.015 1.00 93.88 89 LEU A O 1
ATOM 737 N N . LEU A 1 90 ? -4.182 10.171 1.360 1.00 92.81 90 LEU A N 1
ATOM 738 C CA . LEU A 1 90 ? -4.959 10.979 2.306 1.00 92.81 90 LEU A CA 1
ATOM 739 C C . LEU A 1 90 ? -6.463 10.903 2.052 1.00 92.81 90 LEU A C 1
ATOM 741 O O . LEU A 1 90 ? -7.217 10.809 3.012 1.00 92.81 90 LEU A O 1
ATOM 745 N N . ASP A 1 91 ? -6.890 10.918 0.786 1.00 91.88 91 ASP A N 1
ATOM 746 C CA . ASP A 1 91 ? -8.309 10.787 0.433 1.00 91.88 91 ASP A CA 1
ATOM 747 C C . ASP A 1 91 ? -8.883 9.483 1.014 1.00 91.88 91 ASP A C 1
ATOM 749 O O . ASP A 1 91 ? -9.956 9.492 1.602 1.00 91.88 91 ASP A O 1
ATOM 753 N N . MET A 1 92 ? -8.141 8.375 0.899 1.00 93.12 92 MET A N 1
ATOM 754 C CA . MET A 1 92 ? -8.551 7.076 1.440 1.00 93.12 92 MET A CA 1
ATOM 755 C C . MET A 1 92 ? -8.525 7.059 2.972 1.00 93.12 92 MET A C 1
ATOM 757 O O . MET A 1 92 ? -9.465 6.588 3.600 1.00 93.12 92 MET A O 1
ATOM 761 N N . LEU A 1 93 ? -7.472 7.596 3.587 1.00 92.19 93 LEU A N 1
ATOM 762 C CA . LEU A 1 93 ? -7.337 7.616 5.045 1.00 92.19 93 LEU A CA 1
ATOM 763 C C . LEU A 1 93 ? -8.393 8.475 5.742 1.00 92.19 93 LEU A C 1
ATOM 765 O O . LEU A 1 93 ? -8.799 8.157 6.856 1.00 92.19 93 LEU A O 1
ATOM 769 N N . ASN A 1 94 ? -8.850 9.543 5.094 1.00 90.94 94 ASN A N 1
ATOM 770 C CA . ASN A 1 94 ? -9.909 10.398 5.624 1.00 90.94 94 ASN A CA 1
ATOM 771 C C . ASN A 1 94 ? -11.298 9.742 5.581 1.00 90.94 94 ASN A C 1
ATOM 773 O O . ASN A 1 94 ? -12.213 10.274 6.200 1.00 90.94 94 ASN A O 1
ATOM 777 N N . ASN A 1 95 ? -11.458 8.607 4.891 1.00 89.62 95 ASN A N 1
ATOM 778 C CA . ASN A 1 95 ? -12.698 7.825 4.921 1.00 89.62 95 ASN A CA 1
ATOM 779 C C . ASN A 1 95 ? -12.801 6.925 6.160 1.00 89.62 95 ASN A C 1
ATOM 781 O O . ASN A 1 95 ? -13.844 6.322 6.377 1.00 89.62 95 ASN A O 1
ATOM 785 N N . ILE A 1 96 ? -11.732 6.796 6.952 1.00 87.94 96 ILE A N 1
ATOM 786 C CA . ILE A 1 96 ? -11.758 5.974 8.160 1.00 87.94 96 ILE A CA 1
ATOM 787 C C . ILE A 1 96 ? -12.453 6.759 9.272 1.00 87.94 96 ILE A C 1
ATOM 789 O O . ILE A 1 96 ? -11.956 7.798 9.717 1.00 87.94 96 ILE A O 1
ATOM 793 N N . GLU A 1 97 ? -13.582 6.245 9.748 1.00 81.31 97 GLU A N 1
ATOM 794 C CA . GLU A 1 97 ? -14.275 6.818 10.896 1.00 81.31 97 GLU A CA 1
ATOM 795 C C . GLU A 1 97 ? -13.433 6.639 12.166 1.00 81.31 97 GLU A C 1
ATOM 797 O O . GLU A 1 97 ? -12.871 5.576 12.443 1.00 81.31 97 GLU A O 1
ATOM 802 N N . SER A 1 98 ? -13.311 7.710 12.957 1.00 76.44 98 SER A N 1
ATOM 803 C CA . SER A 1 98 ? -12.486 7.679 14.174 1.00 76.44 98 SER A CA 1
ATOM 804 C C . SER A 1 98 ? -13.027 6.700 15.214 1.00 76.44 98 SER A C 1
ATOM 806 O O . SER A 1 98 ? -12.239 6.123 15.954 1.00 76.44 98 SER A O 1
ATOM 808 N N . GLU A 1 99 ? -14.342 6.486 15.238 1.00 75.75 99 GLU A N 1
ATOM 809 C CA . GLU A 1 99 ? -15.018 5.558 16.148 1.00 75.75 99 GLU A CA 1
ATOM 810 C C . GLU A 1 99 ? -14.590 4.109 15.871 1.00 75.75 99 GLU A C 1
ATOM 812 O O . GLU A 1 99 ? -14.185 3.406 16.795 1.00 75.75 99 GLU A O 1
ATOM 817 N N . THR A 1 100 ? -14.505 3.712 14.595 1.00 76.00 100 THR A N 1
ATOM 818 C CA . THR A 1 100 ? -14.017 2.388 14.178 1.00 76.00 100 THR A CA 1
ATOM 819 C C . THR A 1 100 ? -12.607 2.104 14.695 1.00 76.00 100 THR A C 1
ATOM 821 O O . THR A 1 100 ? -12.283 0.979 15.057 1.00 76.00 100 THR A O 1
ATOM 824 N N . LEU A 1 101 ? -11.739 3.113 14.769 1.00 76.25 101 LEU A N 1
ATOM 825 C CA . LEU A 1 101 ? -10.359 2.937 15.231 1.00 76.25 101 LEU A CA 1
ATOM 826 C C . LEU A 1 101 ? -10.226 2.792 16.754 1.00 76.25 101 LEU A C 1
ATOM 828 O O . LEU A 1 101 ? -9.171 2.360 17.219 1.00 76.25 101 LEU A O 1
ATOM 832 N N . GLN A 1 102 ? -11.252 3.180 17.516 1.00 74.31 102 GLN A N 1
ATOM 833 C CA . GLN A 1 102 ? -11.224 3.201 18.982 1.00 74.31 102 GLN A CA 1
ATOM 834 C C . GLN A 1 102 ? -11.794 1.935 19.630 1.00 74.31 102 GLN A C 1
ATOM 836 O O . GLN A 1 102 ? -11.583 1.703 20.823 1.00 74.31 102 GLN A O 1
ATOM 841 N N . GLU A 1 103 ? -12.499 1.105 18.866 1.00 74.44 103 GLU A N 1
ATOM 842 C CA . GLU A 1 103 ? -13.054 -0.157 19.350 1.00 74.44 103 GLU A CA 1
ATOM 843 C C . GLU A 1 103 ? -11.939 -1.184 19.615 1.00 74.44 103 GLU A C 1
ATOM 845 O O . GLU A 1 103 ? -11.075 -1.424 18.769 1.00 74.44 103 GLU A O 1
ATOM 850 N N . GLU A 1 104 ? -11.964 -1.832 20.788 1.00 66.31 104 GLU A N 1
ATOM 851 C CA . GLU A 1 104 ? -10.945 -2.817 21.202 1.00 66.31 104 GLU A CA 1
ATOM 852 C C . GLU A 1 104 ? -10.819 -3.968 20.185 1.00 66.31 104 GLU A C 1
ATOM 854 O O . GLU A 1 104 ? -9.711 -4.417 19.869 1.00 66.31 104 GLU A O 1
ATOM 859 N N . GLU A 1 105 ? -11.947 -4.373 19.595 1.00 68.12 105 GLU A N 1
ATOM 860 C CA . GLU A 1 105 ? -12.051 -5.411 18.562 1.00 68.12 105 GLU A CA 1
ATOM 861 C C . GLU A 1 105 ? -11.313 -5.028 17.263 1.00 68.12 105 GLU A C 1
ATOM 863 O O . GLU A 1 105 ? -10.785 -5.892 16.556 1.00 68.12 105 GLU A O 1
ATOM 868 N N . ASN A 1 106 ? -11.145 -3.727 17.004 1.00 79.12 106 ASN A N 1
ATOM 869 C CA . ASN A 1 106 ? -10.521 -3.195 15.792 1.00 79.12 106 ASN A CA 1
ATOM 870 C C . ASN A 1 106 ? -9.011 -2.946 15.935 1.00 79.12 106 ASN A C 1
ATOM 872 O O . ASN A 1 106 ? -8.358 -2.490 14.991 1.00 79.12 106 ASN A O 1
ATOM 876 N N . THR A 1 107 ? -8.398 -3.353 17.054 1.00 80.56 107 THR A N 1
ATOM 877 C CA . THR A 1 107 ? -6.933 -3.318 17.252 1.00 80.56 107 THR A CA 1
ATOM 878 C C . THR A 1 107 ? -6.176 -3.999 16.098 1.00 80.56 107 THR A C 1
ATOM 880 O O . THR A 1 107 ? -5.097 -3.558 15.687 1.00 80.56 107 THR A O 1
ATOM 883 N N . LYS A 1 108 ? -6.749 -5.062 15.515 1.00 81.44 108 LYS A N 1
ATOM 884 C CA . LYS A 1 108 ? -6.170 -5.737 14.346 1.00 81.44 108 LYS A CA 1
ATOM 885 C C . LYS A 1 108 ? -6.139 -4.833 13.112 1.00 81.44 108 LYS A C 1
ATOM 887 O O . LYS A 1 108 ? -5.116 -4.795 12.428 1.00 81.44 108 LYS A O 1
ATOM 892 N N . ILE A 1 109 ? -7.214 -4.089 12.851 1.00 85.88 109 ILE A N 1
ATOM 893 C CA . ILE A 1 109 ? -7.306 -3.131 11.738 1.00 85.88 109 ILE A CA 1
ATOM 894 C C . ILE A 1 109 ? -6.241 -2.049 11.899 1.00 85.88 109 ILE A C 1
ATOM 896 O O . ILE A 1 109 ? -5.505 -1.776 10.952 1.00 85.88 109 ILE A O 1
ATOM 900 N N . VAL A 1 110 ? -6.077 -1.513 13.112 1.00 88.38 110 VAL A N 1
ATOM 901 C CA . VAL A 1 110 ? -5.028 -0.535 13.445 1.00 88.38 110 VAL A CA 1
ATOM 902 C C . VAL A 1 110 ? -3.640 -1.079 13.094 1.00 88.38 110 VAL A C 1
ATOM 904 O O . VAL A 1 110 ? -2.862 -0.405 12.417 1.00 88.38 110 VAL A O 1
ATOM 907 N N . TYR A 1 111 ? -3.325 -2.317 13.488 1.00 88.06 111 TYR A N 1
ATOM 908 C CA . TYR A 1 111 ? -2.027 -2.919 13.174 1.00 88.06 111 TYR A CA 1
ATOM 909 C C . TYR A 1 111 ? -1.827 -3.114 11.663 1.00 88.06 111 TYR A C 1
ATOM 911 O O . TYR A 1 111 ? -0.753 -2.808 11.136 1.00 88.06 111 TYR A O 1
ATOM 919 N N . ILE A 1 112 ? -2.843 -3.609 10.949 1.00 90.81 112 ILE A N 1
ATOM 920 C CA . ILE A 1 112 ? -2.788 -3.777 9.489 1.00 90.81 112 ILE A CA 1
ATOM 921 C C . ILE A 1 112 ? -2.555 -2.420 8.823 1.00 90.81 112 ILE A C 1
ATOM 923 O O . ILE A 1 112 ? -1.666 -2.305 7.980 1.00 90.81 112 ILE A O 1
ATOM 927 N N . LEU A 1 113 ? -3.285 -1.386 9.241 1.00 92.19 113 LEU A N 1
ATOM 928 C CA . LEU A 1 113 ? -3.167 -0.035 8.706 1.00 92.19 113 LEU A CA 1
ATOM 929 C C . LEU A 1 113 ? -1.750 0.515 8.894 1.00 92.19 113 LEU A C 1
ATOM 931 O O . LEU A 1 113 ? -1.142 0.977 7.932 1.00 92.19 113 LEU A O 1
ATOM 935 N N . VAL A 1 114 ? -1.169 0.379 10.090 1.00 92.25 114 VAL A N 1
ATOM 936 C CA . VAL A 1 114 ? 0.220 0.790 10.359 1.00 92.25 114 VAL A CA 1
ATOM 937 C C . VAL A 1 114 ? 1.208 0.057 9.447 1.00 92.25 114 VAL A C 1
ATOM 939 O O . VAL A 1 114 ? 2.127 0.681 8.909 1.00 92.25 114 VAL A O 1
ATOM 942 N N . ARG A 1 115 ? 1.031 -1.252 9.230 1.00 93.94 115 ARG A N 1
ATOM 943 C CA . ARG A 1 115 ? 1.900 -2.054 8.350 1.00 93.94 115 ARG A CA 1
ATOM 944 C C . ARG A 1 115 ? 1.777 -1.634 6.886 1.00 93.94 115 ARG A C 1
ATOM 946 O O . ARG A 1 115 ? 2.802 -1.477 6.223 1.00 93.94 115 ARG A O 1
ATOM 953 N N . VAL A 1 116 ? 0.556 -1.418 6.400 1.00 94.75 116 VAL A N 1
ATOM 954 C CA . VAL A 1 116 ? 0.284 -0.962 5.029 1.00 94.75 116 VAL A CA 1
ATOM 955 C C . VAL A 1 116 ? 0.855 0.437 4.801 1.00 94.75 116 VAL A C 1
ATOM 957 O O . VAL A 1 116 ? 1.550 0.659 3.811 1.00 94.75 116 VAL A O 1
ATOM 960 N N . LEU A 1 117 ? 0.637 1.365 5.736 1.00 94.06 117 LEU A N 1
ATOM 961 C CA . LEU A 1 117 ? 1.173 2.724 5.665 1.00 94.06 117 LEU A CA 1
ATOM 962 C C . LEU A 1 117 ? 2.695 2.737 5.667 1.00 94.06 117 LEU A C 1
ATOM 964 O O . LEU A 1 117 ? 3.303 3.365 4.802 1.00 94.06 117 LEU A O 1
ATOM 968 N N . SER A 1 118 ? 3.308 1.995 6.588 1.00 92.81 118 SER A N 1
ATOM 969 C CA . SER A 1 118 ? 4.765 1.878 6.660 1.00 92.81 118 SER A CA 1
ATOM 970 C C . SER A 1 118 ? 5.336 1.354 5.345 1.00 92.81 118 SER A C 1
ATOM 972 O O . SER A 1 118 ? 6.324 1.888 4.849 1.00 92.81 118 SER A O 1
ATOM 974 N N . TYR A 1 119 ? 4.685 0.356 4.741 1.00 94.00 119 TYR A N 1
ATOM 975 C CA . TYR A 1 119 ? 5.088 -0.184 3.449 1.00 94.00 119 TYR A CA 1
ATOM 976 C C . TYR A 1 119 ? 4.972 0.849 2.323 1.00 94.00 119 TYR A C 1
ATOM 978 O O . TYR A 1 119 ? 5.946 1.085 1.612 1.00 94.00 119 TYR A O 1
ATOM 986 N N . LEU A 1 120 ? 3.800 1.474 2.154 1.00 93.56 120 LEU A N 1
ATOM 987 C CA . LEU A 1 120 ? 3.543 2.424 1.066 1.00 93.56 120 LEU A CA 1
ATOM 988 C C . LEU A 1 120 ? 4.431 3.672 1.171 1.00 93.56 120 LEU A C 1
ATOM 990 O O . LEU A 1 120 ? 4.913 4.171 0.155 1.00 93.56 120 LEU A O 1
ATOM 994 N N . ILE A 1 121 ? 4.686 4.154 2.388 1.00 92.25 121 ILE A N 1
ATOM 995 C CA . ILE A 1 121 ? 5.608 5.264 2.641 1.00 92.25 121 ILE A CA 1
ATOM 996 C C . ILE A 1 121 ? 7.041 4.841 2.316 1.00 92.25 121 ILE A C 1
ATOM 998 O O . ILE A 1 121 ? 7.717 5.544 1.571 1.00 92.25 121 ILE A O 1
ATOM 1002 N N . ASN A 1 122 ? 7.496 3.692 2.825 1.00 90.94 122 ASN A N 1
ATOM 1003 C CA . ASN A 1 122 ? 8.863 3.223 2.605 1.00 90.94 122 ASN A CA 1
ATOM 1004 C C . ASN A 1 122 ? 9.145 3.003 1.116 1.00 90.94 122 ASN A C 1
ATOM 1006 O O .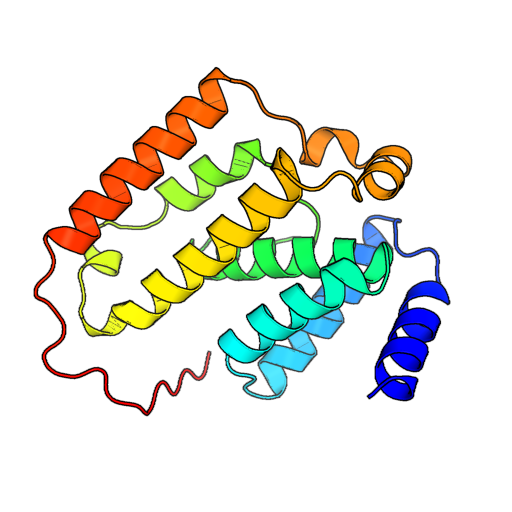 ASN A 1 122 ? 10.117 3.535 0.582 1.00 90.94 122 ASN A O 1
ATOM 1010 N N . VAL A 1 123 ? 8.250 2.292 0.424 1.00 88.62 123 VAL A N 1
ATOM 1011 C CA . VAL A 1 123 ? 8.415 2.033 -1.004 1.00 88.62 123 VAL A CA 1
ATOM 1012 C C . VAL A 1 123 ? 8.346 3.323 -1.814 1.00 88.62 123 VAL A C 1
ATOM 1014 O O . VAL A 1 123 ? 9.031 3.412 -2.812 1.00 88.62 123 VAL A O 1
ATOM 1017 N N . THR A 1 124 ? 7.587 4.345 -1.406 1.00 87.81 124 THR A N 1
ATOM 1018 C CA . THR A 1 124 ? 7.471 5.587 -2.192 1.00 87.81 124 THR A CA 1
ATOM 1019 C C . THR A 1 124 ? 8.588 6.593 -1.912 1.00 87.81 124 THR 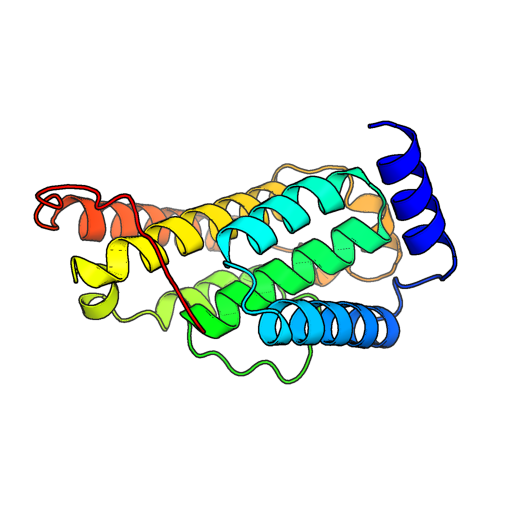A C 1
ATOM 1021 O O . THR A 1 124 ? 9.057 7.247 -2.841 1.00 87.81 124 THR A O 1
ATOM 1024 N N . LEU A 1 125 ? 8.984 6.761 -0.647 1.00 86.25 125 LEU A N 1
ATOM 1025 C CA . LEU A 1 125 ? 9.883 7.838 -0.213 1.00 86.25 125 LEU A CA 1
ATOM 1026 C C . LEU A 1 125 ? 11.334 7.394 -0.029 1.00 86.25 125 LEU A C 1
ATOM 1028 O O . LEU A 1 125 ? 12.236 8.213 -0.184 1.00 86.25 125 LEU A O 1
ATOM 1032 N N . CYS A 1 126 ? 11.555 6.135 0.345 1.00 80.44 126 CYS A N 1
ATOM 1033 C CA . CYS A 1 126 ? 12.862 5.660 0.801 1.00 80.44 126 CYS A CA 1
ATOM 1034 C C . CYS A 1 126 ? 13.505 4.663 -0.166 1.00 80.44 126 CYS A C 1
ATOM 1036 O O . CYS A 1 126 ? 14.724 4.503 -0.152 1.00 80.44 126 CYS A O 1
ATOM 1038 N N . ASP A 1 127 ? 12.707 3.974 -0.981 1.00 78.69 127 ASP A N 1
ATOM 1039 C CA . ASP A 1 127 ? 13.201 2.896 -1.827 1.00 78.69 127 ASP A CA 1
ATOM 1040 C C . ASP A 1 127 ? 13.636 3.395 -3.213 1.00 78.69 127 ASP A C 1
ATOM 1042 O O . ASP A 1 127 ? 12.831 3.857 -4.027 1.00 78.69 127 ASP A O 1
ATOM 1046 N N . THR A 1 128 ? 14.933 3.269 -3.494 1.00 73.62 128 THR A N 1
ATOM 1047 C CA . THR A 1 128 ? 15.537 3.625 -4.782 1.00 73.62 128 THR A CA 1
ATOM 1048 C C . THR A 1 128 ? 15.295 2.574 -5.868 1.00 73.62 128 THR A C 1
ATOM 1050 O O . THR A 1 128 ? 15.503 2.857 -7.042 1.00 73.62 128 THR A O 1
ATOM 1053 N N . GLN A 1 129 ? 14.794 1.383 -5.531 1.00 79.94 129 GLN A N 1
ATOM 1054 C CA . G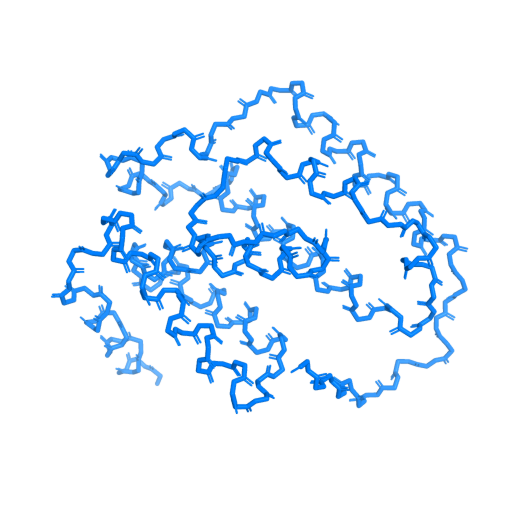LN A 1 129 ? 14.596 0.274 -6.475 1.00 79.94 129 GLN A CA 1
ATOM 1055 C C . GLN A 1 129 ? 13.328 0.406 -7.341 1.00 79.94 129 GLN A C 1
ATOM 1057 O O . GLN A 1 129 ? 12.917 -0.548 -7.998 1.00 79.94 129 GLN A O 1
ATOM 1062 N N . ASN A 1 130 ? 12.676 1.572 -7.358 1.00 83.12 130 ASN A N 1
ATOM 1063 C CA . ASN A 1 130 ? 11.521 1.820 -8.229 1.00 83.12 130 ASN A CA 1
ATOM 1064 C C . ASN A 1 130 ? 11.899 2.432 -9.581 1.00 83.12 130 ASN A C 1
ATOM 1066 O O . ASN A 1 130 ? 11.002 2.776 -10.349 1.00 83.12 130 ASN A O 1
ATOM 1070 N N . GLU A 1 131 ? 13.188 2.607 -9.884 1.00 83.50 131 GLU A N 1
ATOM 1071 C CA . GLU A 1 131 ? 13.629 3.223 -11.140 1.00 83.50 131 GLU A CA 1
ATOM 1072 C C . GLU A 1 131 ? 13.028 2.548 -12.372 1.00 83.50 131 GLU A C 1
ATOM 1074 O O . GLU A 1 131 ? 12.546 3.239 -13.268 1.00 83.50 131 GLU A O 1
ATOM 1079 N N . ASP A 1 132 ? 12.995 1.220 -12.412 1.00 81.94 132 ASP A N 1
ATOM 1080 C CA . ASP A 1 132 ? 12.516 0.487 -13.585 1.00 81.94 132 ASP A CA 1
ATOM 1081 C C . ASP A 1 132 ? 10.988 0.527 -13.706 1.00 81.94 132 ASP A C 1
ATOM 1083 O O . ASP A 1 132 ? 10.451 0.741 -14.794 1.00 81.94 132 ASP A O 1
ATOM 1087 N N . ILE A 1 133 ? 10.277 0.521 -12.574 1.00 85.06 133 ILE A N 1
ATOM 1088 C CA . ILE A 1 133 ? 8.835 0.807 -12.524 1.00 85.06 133 ILE A CA 1
ATOM 1089 C C . ILE A 1 133 ? 8.561 2.237 -13.035 1.00 85.06 133 ILE A C 1
ATOM 1091 O O . ILE A 1 133 ? 7.637 2.472 -13.814 1.00 85.06 133 ILE A O 1
ATOM 1095 N N . ILE A 1 134 ? 9.384 3.217 -12.655 1.00 85.62 134 ILE A N 1
ATOM 1096 C CA . ILE A 1 134 ? 9.265 4.604 -13.125 1.00 85.62 134 ILE A CA 1
ATOM 1097 C C . ILE A 1 134 ? 9.530 4.698 -14.636 1.00 85.62 134 ILE A C 1
ATOM 1099 O O . ILE A 1 134 ? 8.766 5.374 -15.334 1.00 85.62 134 ILE A O 1
ATOM 1103 N N . LYS A 1 135 ? 10.564 4.013 -15.147 1.00 83.81 135 LYS A N 1
ATOM 1104 C CA . LYS A 1 135 ? 10.891 3.934 -16.583 1.00 83.81 135 LYS A CA 1
ATOM 1105 C C . LYS A 1 135 ? 9.771 3.275 -17.389 1.00 83.81 135 LYS A C 1
ATOM 1107 O O . LYS A 1 135 ? 9.498 3.720 -18.499 1.00 83.81 135 LYS A O 1
ATOM 1112 N N . ALA A 1 136 ? 9.060 2.309 -16.808 1.00 82.56 136 ALA A N 1
ATOM 1113 C CA . ALA A 1 136 ? 7.894 1.666 -17.414 1.00 82.56 136 ALA A CA 1
ATOM 1114 C C . ALA A 1 136 ? 6.626 2.550 -17.460 1.00 82.56 136 ALA A C 1
ATOM 1116 O O . ALA A 1 136 ? 5.563 2.092 -17.871 1.00 82.56 136 ALA A O 1
ATOM 1117 N N . GLY A 1 137 ? 6.717 3.826 -17.061 1.00 84.38 137 GLY A N 1
ATOM 1118 C CA . GLY A 1 137 ? 5.641 4.811 -17.204 1.00 84.38 137 GLY A CA 1
ATOM 1119 C C . GLY A 1 137 ? 4.876 5.120 -15.916 1.00 84.38 137 GLY A C 1
ATOM 1120 O O . GLY A 1 137 ? 3.986 5.971 -15.921 1.00 84.38 137 GLY A O 1
ATOM 1121 N N . TYR A 1 138 ? 5.249 4.520 -14.782 1.00 86.81 138 TYR A N 1
ATOM 1122 C CA . TYR A 1 138 ? 4.532 4.694 -13.513 1.00 86.81 138 TYR A CA 1
ATOM 1123 C C . TYR A 1 138 ? 5.002 5.893 -12.673 1.00 86.81 138 TYR A C 1
ATOM 1125 O O . TYR A 1 138 ? 4.633 6.031 -11.507 1.00 86.81 138 TYR A O 1
ATOM 1133 N N . ARG A 1 139 ? 5.776 6.821 -13.244 1.00 86.69 139 ARG A N 1
ATOM 1134 C CA . ARG A 1 139 ? 6.324 7.982 -12.516 1.00 86.69 139 ARG A CA 1
ATOM 1135 C C . ARG A 1 139 ? 5.279 8.779 -11.729 1.00 86.69 139 ARG A C 1
ATOM 1137 O O . ARG A 1 139 ? 5.564 9.253 -10.634 1.00 86.69 139 ARG A O 1
ATOM 1144 N N . MET A 1 140 ? 4.085 8.966 -12.293 1.00 86.25 140 MET A N 1
ATOM 1145 C CA . MET A 1 140 ? 3.040 9.782 -11.662 1.00 86.25 140 MET A CA 1
ATOM 1146 C C . MET A 1 140 ? 2.488 9.154 -10.377 1.00 86.25 140 MET A C 1
ATOM 1148 O O . MET A 1 140 ? 1.950 9.879 -9.546 1.00 86.25 140 MET A O 1
ATOM 1152 N N . TYR A 1 141 ? 2.655 7.844 -10.181 1.00 86.81 141 TYR A N 1
ATOM 1153 C CA . TYR A 1 141 ? 2.165 7.150 -8.992 1.00 86.81 141 TYR A CA 1
ATOM 1154 C C . TYR A 1 141 ? 3.030 7.406 -7.755 1.00 86.81 141 TYR A C 1
ATOM 1156 O O . TYR A 1 141 ? 2.503 7.463 -6.649 1.00 86.81 141 TYR A O 1
ATOM 1164 N N . PHE A 1 142 ? 4.324 7.664 -7.956 1.00 87.44 142 PHE A N 1
ATOM 1165 C CA . PHE A 1 142 ? 5.292 7.967 -6.896 1.00 87.44 142 PHE A CA 1
ATOM 1166 C C . PHE A 1 142 ? 5.483 9.472 -6.664 1.00 87.44 142 PHE A C 1
ATOM 1168 O O . PHE A 1 142 ? 6.317 9.878 -5.862 1.00 87.44 142 PHE A O 1
ATOM 1175 N N . LYS A 1 143 ? 4.746 10.332 -7.380 1.00 88.44 143 LYS A N 1
ATOM 1176 C CA . LYS A 1 143 ? 4.849 11.784 -7.198 1.00 88.44 143 LYS A CA 1
ATOM 1177 C C . LYS A 1 143 ? 4.159 12.236 -5.914 1.00 88.44 143 LYS A C 1
ATOM 1179 O O . LYS A 1 143 ? 3.029 11.852 -5.624 1.00 88.44 143 LYS A O 1
ATOM 1184 N N . TYR A 1 144 ? 4.811 13.161 -5.221 1.00 91.44 144 TYR A N 1
ATOM 1185 C CA . TYR A 1 144 ? 4.291 13.855 -4.048 1.00 91.44 144 TYR A CA 1
ATOM 1186 C C . TYR A 1 144 ? 4.832 15.284 -3.982 1.00 91.44 144 TYR A C 1
ATOM 1188 O O . TYR A 1 144 ? 5.758 15.654 -4.705 1.00 91.44 144 TYR A O 1
ATOM 1196 N N . THR A 1 145 ? 4.245 16.098 -3.106 1.00 92.94 145 THR A N 1
ATOM 1197 C CA . THR A 1 145 ? 4.729 17.447 -2.791 1.00 92.94 145 THR A CA 1
ATOM 1198 C C . THR A 1 145 ? 5.099 17.536 -1.308 1.00 92.94 145 THR A C 1
ATOM 1200 O O . THR A 1 145 ? 4.517 16.810 -0.499 1.00 92.94 145 THR A O 1
ATOM 1203 N N . PRO A 1 146 ? 6.010 18.440 -0.903 1.00 93.50 146 PRO A N 1
ATOM 1204 C CA . PRO A 1 146 ? 6.314 18.652 0.515 1.00 93.50 146 PRO A CA 1
ATOM 1205 C C . PRO A 1 146 ? 5.071 19.002 1.347 1.00 93.50 146 PRO A C 1
ATOM 1207 O O . PRO A 1 146 ? 4.905 18.514 2.460 1.00 93.50 146 PRO A O 1
ATOM 1210 N N . ALA A 1 147 ? 4.152 19.791 0.779 1.00 95.06 147 ALA A N 1
ATOM 1211 C CA . ALA A 1 147 ? 2.885 20.132 1.423 1.00 95.06 147 ALA A CA 1
ATOM 1212 C C . ALA A 1 147 ? 1.990 18.900 1.642 1.00 95.06 147 ALA A C 1
ATOM 1214 O O . ALA A 1 147 ? 1.355 18.782 2.686 1.00 95.06 147 ALA A O 1
ATOM 1215 N N . PHE A 1 148 ? 1.955 17.970 0.682 1.00 94.38 148 PHE A N 1
ATOM 1216 C CA . PHE A 1 148 ? 1.247 16.703 0.843 1.00 94.38 148 PHE A CA 1
ATOM 1217 C C . PHE A 1 148 ? 1.871 15.845 1.952 1.00 94.38 148 PHE A C 1
ATOM 1219 O O . PHE A 1 148 ? 1.147 15.354 2.812 1.00 94.38 148 PHE A O 1
ATOM 1226 N N . LEU A 1 149 ? 3.203 15.723 1.990 1.00 94.50 149 LEU A N 1
ATOM 1227 C CA . LEU A 1 149 ? 3.887 14.965 3.045 1.00 94.50 149 LEU A CA 1
ATOM 1228 C C . LEU A 1 149 ? 3.624 15.535 4.439 1.00 94.50 149 LEU A C 1
ATOM 1230 O O . LEU A 1 149 ? 3.422 14.771 5.377 1.00 94.50 149 LEU A O 1
ATOM 1234 N N . LYS A 1 150 ? 3.567 16.865 4.568 1.00 95.44 150 LYS A N 1
ATOM 1235 C CA . LYS A 1 150 ? 3.203 17.512 5.830 1.00 95.44 150 LYS A CA 1
ATOM 1236 C C . LYS A 1 150 ? 1.804 17.096 6.296 1.00 95.44 150 LYS A C 1
ATOM 1238 O O . LYS A 1 150 ? 1.642 16.744 7.455 1.00 95.44 150 LYS A O 1
ATOM 1243 N N . LYS A 1 151 ? 0.824 17.050 5.388 1.00 95.94 151 LYS A N 1
ATOM 1244 C CA . LYS A 1 151 ? -0.535 16.582 5.708 1.00 95.94 151 LYS A CA 1
ATOM 1245 C C . LYS A 1 151 ? -0.576 15.101 6.097 1.00 95.94 151 LYS A C 1
ATOM 1247 O O . LYS A 1 151 ? -1.320 14.736 6.998 1.00 95.94 151 LYS A O 1
ATOM 1252 N N . VAL A 1 152 ? 0.222 14.250 5.444 1.00 94.38 152 VAL A N 1
ATOM 1253 C CA . VAL A 1 152 ? 0.363 12.832 5.835 1.00 94.38 152 VAL A CA 1
ATOM 1254 C C . VAL A 1 152 ? 0.942 12.716 7.244 1.00 94.38 152 VAL A C 1
ATOM 1256 O O . VAL A 1 152 ? 0.431 11.944 8.047 1.00 94.38 152 VAL A O 1
ATOM 1259 N N . LEU A 1 153 ? 1.966 13.509 7.567 1.00 94.56 153 LEU A N 1
ATOM 1260 C CA . LEU A 1 153 ? 2.546 13.543 8.908 1.00 94.56 153 LEU A CA 1
ATOM 1261 C C . LEU A 1 153 ? 1.523 13.999 9.959 1.00 94.56 153 LEU A C 1
ATOM 1263 O O . LEU A 1 153 ? 1.354 13.319 10.965 1.00 94.56 153 LEU A O 1
ATOM 1267 N N . GLU A 1 154 ? 0.805 15.094 9.699 1.00 95.38 154 GLU A N 1
ATOM 1268 C CA . GLU A 1 154 ? -0.265 15.601 10.572 1.00 95.38 154 GLU A CA 1
ATOM 1269 C C . GLU A 1 154 ? -1.358 14.543 10.798 1.00 95.38 154 GLU A C 1
ATOM 1271 O O . GLU A 1 154 ? -1.809 14.342 11.927 1.00 95.38 154 GLU A O 1
ATOM 1276 N N . TRP A 1 155 ? -1.748 13.815 9.745 1.00 94.25 155 TRP A N 1
ATOM 1277 C CA . TRP A 1 155 ? -2.689 12.702 9.860 1.00 94.25 155 TRP A CA 1
ATOM 1278 C C . TRP A 1 155 ? -2.137 11.594 10.767 1.00 94.25 155 TRP A C 1
ATOM 1280 O O . TRP A 1 155 ? -2.828 11.171 11.688 1.00 94.25 155 TRP A O 1
ATOM 1290 N N . CYS A 1 156 ? -0.881 11.171 10.579 1.00 92.62 156 CYS A N 1
ATOM 1291 C CA . CYS A 1 156 ? -0.245 10.143 11.411 1.00 92.62 156 CYS A CA 1
ATOM 1292 C C . CYS A 1 156 ? -0.129 10.560 12.887 1.00 92.62 156 CYS A C 1
ATOM 1294 O O . CYS A 1 156 ? -0.311 9.734 13.781 1.00 92.62 156 CYS A O 1
ATOM 1296 N N . GLU A 1 157 ? 0.166 11.832 13.161 1.00 93.44 157 GLU A N 1
ATOM 1297 C CA . GLU A 1 157 ? 0.220 12.367 14.524 1.00 93.44 157 GLU A CA 1
ATOM 1298 C C . GLU A 1 157 ? -1.156 12.365 15.194 1.00 93.44 157 GLU A C 1
ATOM 1300 O O . GLU A 1 157 ? -1.272 12.000 16.366 1.00 93.44 157 GLU A O 1
ATOM 1305 N N . ASN A 1 158 ? -2.202 12.743 14.458 1.00 91.56 158 ASN A N 1
ATOM 1306 C CA . ASN A 1 158 ? -3.574 12.701 14.957 1.00 91.56 158 ASN A CA 1
ATOM 1307 C C . ASN A 1 158 ? -4.045 11.262 15.165 1.00 91.56 158 ASN A C 1
ATOM 1309 O O . ASN A 1 158 ? -4.570 10.951 16.228 1.00 91.56 158 ASN A O 1
ATOM 1313 N N . PHE A 1 159 ? -3.767 10.374 14.210 1.00 90.25 159 PHE A N 1
ATOM 1314 C CA . PHE A 1 159 ? -4.030 8.945 14.324 1.00 90.25 159 PHE A CA 1
ATOM 1315 C C . PHE A 1 159 ? -3.391 8.364 15.587 1.00 90.25 159 PHE A C 1
ATOM 1317 O O . PHE A 1 159 ? -4.071 7.726 16.386 1.00 90.25 159 PHE A O 1
ATOM 1324 N N . LYS A 1 160 ? -2.110 8.661 15.836 1.00 89.31 160 LYS A N 1
ATOM 1325 C CA . LYS A 1 160 ? -1.426 8.231 17.059 1.00 89.31 160 LYS A CA 1
ATOM 1326 C C . LYS A 1 160 ? -2.139 8.723 18.320 1.00 89.31 160 LYS A C 1
ATOM 1328 O O . LYS A 1 160 ? -2.344 7.929 19.228 1.00 89.31 160 LYS A O 1
ATOM 1333 N N . LYS A 1 161 ? -2.542 9.998 18.379 1.00 88.75 161 LYS A N 1
ATOM 1334 C CA . LYS A 1 161 ? -3.287 10.544 19.530 1.00 88.75 161 LYS A CA 1
ATOM 1335 C C . LYS A 1 161 ? -4.613 9.812 19.746 1.00 88.75 161 LYS A C 1
ATOM 1337 O O . LYS A 1 161 ? -4.924 9.481 20.885 1.00 88.75 161 LYS A O 1
ATOM 1342 N N . THR A 1 162 ? -5.356 9.536 18.673 1.00 86.38 162 THR A N 1
ATOM 1343 C CA . THR A 1 162 ? -6.616 8.781 18.723 1.00 86.38 162 THR A CA 1
ATOM 1344 C C . THR A 1 162 ? -6.396 7.393 19.322 1.00 86.38 162 THR A C 1
ATOM 1346 O O . THR A 1 162 ? -7.099 7.014 20.257 1.00 86.38 162 THR A O 1
ATOM 1349 N N . ILE A 1 163 ? -5.373 6.666 18.865 1.00 84.50 163 ILE A N 1
ATOM 1350 C CA . ILE A 1 163 ? -5.054 5.326 19.379 1.00 84.50 163 ILE A CA 1
ATOM 1351 C C . ILE A 1 163 ? -4.537 5.382 20.825 1.00 84.50 163 ILE A C 1
ATOM 1353 O O . ILE A 1 163 ? -4.974 4.595 21.659 1.00 84.50 163 ILE A O 1
ATOM 1357 N N . ASP A 1 164 ? -3.661 6.333 21.160 1.00 82.94 164 ASP A N 1
ATOM 1358 C CA . ASP A 1 164 ? -3.109 6.490 22.514 1.00 82.94 164 ASP A CA 1
ATOM 1359 C C . ASP A 1 164 ? -4.187 6.867 23.550 1.00 82.94 164 ASP A C 1
ATOM 1361 O O . ASP A 1 164 ? -4.034 6.563 24.734 1.00 82.94 164 ASP A O 1
ATOM 1365 N N . SER A 1 165 ? -5.283 7.512 23.124 1.00 79.38 165 SER A N 1
ATOM 1366 C CA . SER A 1 165 ? -6.436 7.805 23.988 1.00 79.38 165 SER A CA 1
ATOM 1367 C C . SER A 1 165 ? -7.363 6.611 24.239 1.00 79.38 165 SER A C 1
ATOM 1369 O O . SER A 1 165 ? -8.235 6.698 25.105 1.00 79.38 165 SER A O 1
ATOM 1371 N N . CYS A 1 166 ? -7.184 5.499 23.519 1.00 70.69 166 CYS A N 1
ATOM 1372 C CA . CYS A 1 166 ? -8.010 4.308 23.687 1.00 70.69 166 CYS A CA 1
ATOM 1373 C C . CYS A 1 166 ? -7.647 3.549 24.974 1.00 70.69 166 CYS A C 1
ATOM 1375 O O . CYS A 1 166 ? -6.474 3.502 25.369 1.00 70.69 166 CYS A O 1
ATOM 1377 N N . PRO A 1 167 ? -8.619 2.888 25.628 1.00 64.50 167 PRO A N 1
ATOM 1378 C CA . PRO A 1 167 ? -8.324 1.940 26.693 1.00 64.50 167 PRO A CA 1
ATOM 1379 C C . PRO A 1 167 ? -7.361 0.868 26.171 1.00 64.50 167 PRO A C 1
ATOM 1381 O O . PRO A 1 167 ? -7.610 0.251 25.138 1.00 64.50 167 PRO A O 1
ATOM 1384 N N . LYS A 1 168 ? -6.246 0.635 26.874 1.00 61.38 168 LYS A N 1
ATOM 1385 C CA . LYS A 1 168 ? -5.315 -0.430 26.478 1.00 61.38 168 LYS A CA 1
ATOM 1386 C C . LYS A 1 168 ? -6.028 -1.785 26.567 1.00 61.38 168 LYS A C 1
ATOM 1388 O O . LYS A 1 168 ? -6.637 -2.044 27.610 1.00 61.38 168 LYS A O 1
ATOM 1393 N N . PRO A 1 169 ? -5.914 -2.650 25.542 1.00 57.81 169 PRO A N 1
ATOM 1394 C CA . PRO A 1 169 ? -6.584 -3.941 25.550 1.00 57.81 169 PRO A CA 1
ATOM 1395 C C . PRO A 1 169 ? -6.137 -4.762 26.760 1.00 57.81 169 PRO A C 1
ATOM 1397 O O . PRO A 1 169 ? -4.941 -4.833 27.070 1.00 57.81 169 PRO A O 1
ATOM 1400 N N . LYS A 1 170 ? -7.095 -5.365 27.474 1.00 52.25 170 LYS A N 1
ATOM 1401 C CA . LYS A 1 170 ? -6.820 -6.035 28.764 1.00 52.25 170 LYS A CA 1
ATOM 1402 C C . LYS A 1 170 ? -6.019 -7.329 28.619 1.00 52.25 170 LYS A C 1
ATOM 1404 O O . LYS A 1 170 ? -5.434 -7.788 29.596 1.00 52.25 170 LYS A O 1
ATOM 1409 N N . GLN A 1 171 ? -5.941 -7.886 27.417 1.00 49.78 171 GLN A N 1
ATOM 1410 C CA . GLN A 1 171 ? -5.060 -8.987 27.043 1.00 49.78 171 GLN A CA 1
ATOM 1411 C C . GLN A 1 171 ? -5.084 -9.096 25.519 1.00 49.78 171 GLN A C 1
ATOM 1413 O O . GLN A 1 171 ? -6.153 -9.176 24.924 1.00 49.78 171 GLN A O 1
ATOM 1418 N N . ILE A 1 172 ? -3.912 -9.127 24.884 1.00 49.16 172 ILE A N 1
ATOM 1419 C CA . ILE A 1 172 ? -3.789 -9.498 23.471 1.00 49.16 172 ILE A CA 1
ATOM 1420 C C . ILE A 1 172 ? -4.138 -10.992 23.400 1.00 49.16 172 ILE A C 1
ATOM 1422 O O . ILE A 1 172 ? -3.280 -11.837 23.660 1.00 49.16 172 ILE A O 1
ATOM 1426 N N . GLN A 1 173 ? -5.405 -11.333 23.143 1.00 43.69 173 GLN A N 1
ATOM 1427 C CA . GLN A 1 173 ? -5.792 -12.718 22.883 1.00 43.69 173 GLN A CA 1
ATOM 1428 C C . GLN A 1 173 ? -5.049 -13.185 21.628 1.00 43.69 173 GLN A C 1
ATOM 1430 O O . GLN A 1 173 ? -5.090 -12.544 20.583 1.00 43.69 173 GLN A O 1
ATOM 1435 N N . ALA A 1 174 ? -4.306 -14.281 21.764 1.00 45.44 174 ALA A N 1
ATOM 1436 C CA . ALA A 1 174 ? -3.383 -14.795 20.756 1.00 45.44 174 ALA A CA 1
ATOM 1437 C C . ALA A 1 174 ? -4.073 -15.434 19.536 1.00 45.44 174 ALA A C 1
ATOM 1439 O O . ALA A 1 174 ? -3.382 -15.962 18.669 1.00 45.44 174 ALA A O 1
ATOM 1440 N N . ASP A 1 175 ? -5.402 -15.378 19.450 1.00 46.75 175 ASP A N 1
ATOM 1441 C CA . ASP A 1 175 ? -6.177 -16.025 18.395 1.00 46.75 175 ASP A CA 1
ATOM 1442 C C . ASP A 1 175 ? -6.862 -14.970 17.518 1.00 46.75 175 ASP A C 1
ATOM 1444 O O . ASP A 1 175 ? -8.057 -14.697 17.593 1.00 46.75 175 ASP A O 1
ATOM 1448 N N . TRP A 1 176 ? -6.051 -14.315 16.688 1.00 48.03 176 TRP A N 1
ATOM 1449 C CA . TRP A 1 176 ? -6.479 -13.271 15.754 1.00 48.03 176 TRP A CA 1
ATOM 1450 C C . TRP A 1 176 ? -7.093 -13.860 14.477 1.00 48.03 176 TRP A C 1
ATOM 1452 O O . TRP A 1 176 ? -6.680 -13.513 13.365 1.00 48.03 176 TRP A O 1
ATOM 1462 N N . GLY A 1 177 ? -8.076 -14.748 14.611 1.00 39.91 177 GLY A N 1
ATOM 1463 C CA . GLY A 1 177 ? -8.818 -15.284 13.474 1.00 39.91 177 GLY A CA 1
ATOM 1464 C C . GLY A 1 177 ? -9.638 -14.192 12.786 1.00 39.91 177 GLY A C 1
ATOM 1465 O O . GLY A 1 177 ? -10.733 -13.878 13.232 1.00 39.91 177 GLY A O 1
ATOM 1466 N N . LEU A 1 178 ? -9.137 -13.632 11.677 1.00 41.19 178 LEU A N 1
ATOM 1467 C CA . LEU A 1 178 ? -10.013 -12.977 10.701 1.00 41.19 178 LEU A CA 1
ATOM 1468 C C . LEU A 1 178 ? -10.297 -13.971 9.589 1.00 41.19 178 LEU A C 1
ATOM 1470 O O . LEU A 1 178 ? -9.382 -14.388 8.881 1.00 41.19 178 LEU A O 1
ATOM 1474 N N . ARG A 1 179 ? -11.575 -14.286 9.408 1.00 42.06 179 ARG A N 1
ATOM 1475 C CA . ARG A 1 179 ? -12.098 -14.626 8.089 1.00 42.06 179 ARG A CA 1
ATOM 1476 C C . ARG A 1 179 ? -12.642 -13.324 7.515 1.00 42.06 179 ARG A C 1
ATOM 1478 O O . ARG A 1 179 ? -13.486 -12.702 8.154 1.00 42.06 179 ARG A O 1
ATOM 1485 N N . MET A 1 180 ? -12.086 -12.891 6.387 1.00 49.25 180 MET A N 1
ATOM 1486 C CA . MET A 1 180 ? -12.692 -11.857 5.547 1.00 49.25 180 MET A CA 1
ATOM 1487 C C . MET A 1 180 ? -13.514 -12.528 4.461 1.00 49.25 180 MET A C 1
ATOM 1489 O O . MET A 1 180 ? -12.956 -13.460 3.843 1.00 49.25 180 MET A O 1
#